Protein AF-A0A077NWD4-F1 (afdb_monomer_lite)

Structur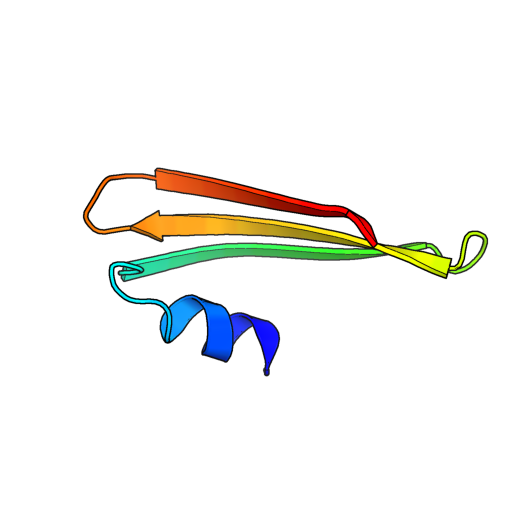e (mmCIF, N/CA/C/O backbone):
data_AF-A0A077NWD4-F1
#
_entry.id   AF-A0A077NWD4-F1
#
loop_
_atom_site.group_PDB
_atom_site.id
_atom_site.type_symbol
_atom_site.label_atom_id
_atom_site.label_alt_id
_atom_site.label_comp_id
_atom_site.label_asym_id
_atom_site.label_entity_id
_atom_site.label_seq_id
_atom_site.pdbx_PDB_ins_code
_atom_site.Cartn_x
_atom_site.Cartn_y
_atom_site.Cartn_z
_atom_site.occupancy
_atom_site.B_iso_or_equiv
_atom_site.auth_seq_id
_atom_site.auth_comp_id
_atom_site.auth_asym_id
_atom_site.auth_atom_id
_atom_site.pdbx_PDB_model_num
ATOM 1 N N . MET A 1 1 ? -6.972 -13.194 -5.816 1.00 59.78 1 MET A N 1
ATOM 2 C CA . MET A 1 1 ? -6.075 -12.071 -6.193 1.00 59.78 1 MET A CA 1
ATOM 3 C C . MET A 1 1 ? -5.042 -11.947 -5.083 1.00 59.78 1 MET A C 1
ATOM 5 O O . MET A 1 1 ? -5.323 -11.288 -4.089 1.00 59.78 1 MET A O 1
ATOM 9 N N . ALA A 1 2 ? -3.872 -12.574 -5.226 1.00 81.19 2 ALA A N 1
ATOM 10 C CA . ALA A 1 2 ? -2.993 -12.835 -4.079 1.00 81.19 2 ALA A CA 1
ATOM 11 C C . ALA A 1 2 ? -2.558 -11.571 -3.312 1.00 81.19 2 ALA A C 1
ATOM 13 O O . ALA A 1 2 ? -2.610 -11.539 -2.090 1.00 81.19 2 ALA A O 1
ATOM 14 N N . ILE A 1 3 ? -2.191 -10.491 -4.010 1.00 83.19 3 ILE A N 1
ATOM 15 C CA . ILE A 1 3 ? -1.712 -9.257 -3.359 1.00 83.19 3 ILE A CA 1
ATOM 16 C C . ILE A 1 3 ? -2.818 -8.599 -2.522 1.00 83.19 3 ILE A C 1
ATOM 18 O O . ILE A 1 3 ? -2.575 -8.155 -1.404 1.00 83.19 3 ILE A O 1
ATOM 22 N N . ARG A 1 4 ? -4.050 -8.570 -3.041 1.00 83.44 4 ARG A N 1
ATOM 23 C CA . ARG A 1 4 ? -5.193 -7.981 -2.337 1.00 83.44 4 ARG A CA 1
ATOM 24 C C . ARG A 1 4 ? -5.534 -8.775 -1.076 1.00 83.44 4 ARG A C 1
ATOM 26 O O . ARG A 1 4 ? -5.767 -8.183 -0.030 1.00 83.44 4 ARG A O 1
ATOM 33 N N . GLU A 1 5 ? -5.535 -10.102 -1.184 1.00 83.44 5 GLU A N 1
ATOM 34 C CA . GLU A 1 5 ? -5.783 -11.023 -0.067 1.00 83.44 5 GLU A CA 1
ATOM 35 C C . GLU A 1 5 ? -4.706 -10.903 1.013 1.00 83.44 5 GLU A C 1
ATOM 37 O O . GLU A 1 5 ? -5.039 -10.812 2.190 1.00 83.44 5 GLU A O 1
ATOM 42 N N . HIS A 1 6 ? -3.431 -10.812 0.625 1.00 85.44 6 HIS A N 1
ATOM 43 C CA . HIS A 1 6 ? -2.341 -10.599 1.575 1.00 85.44 6 HIS A CA 1
ATOM 44 C C . HIS A 1 6 ? -2.465 -9.273 2.323 1.00 85.44 6 HIS A C 1
ATOM 46 O O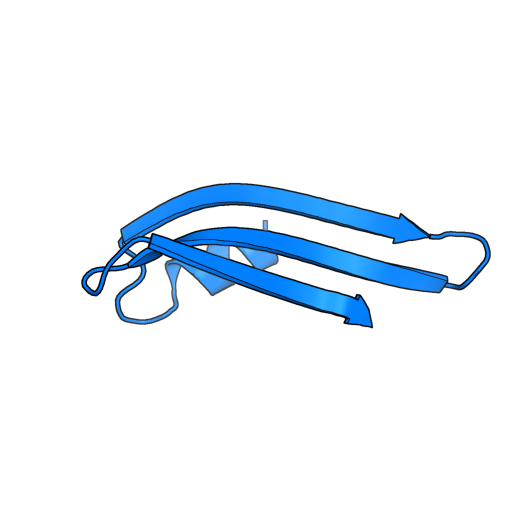 . HIS A 1 6 ? -2.285 -9.250 3.534 1.00 85.44 6 HIS A O 1
ATOM 52 N N . ILE A 1 7 ? -2.822 -8.189 1.629 1.00 83.69 7 ILE A N 1
ATOM 53 C CA . ILE A 1 7 ? -3.002 -6.876 2.256 1.00 83.69 7 ILE A CA 1
ATOM 54 C C . ILE A 1 7 ? -4.187 -6.883 3.235 1.00 83.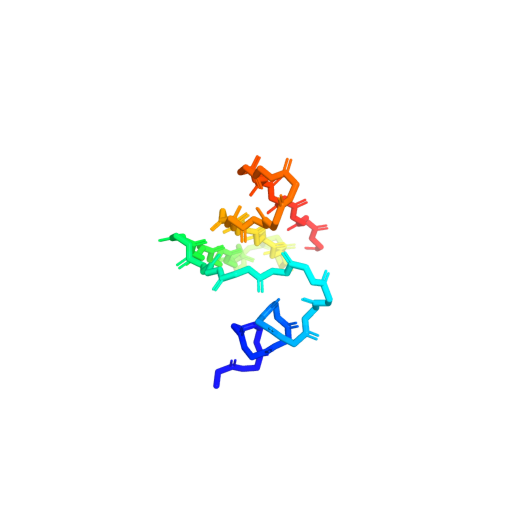69 7 ILE A C 1
ATOM 56 O O . ILE A 1 7 ? -4.063 -6.363 4.340 1.00 83.69 7 ILE A O 1
ATOM 60 N N . LEU A 1 8 ? -5.319 -7.495 2.875 1.00 85.19 8 LEU A N 1
ATOM 61 C CA . LEU A 1 8 ? -6.474 -7.640 3.776 1.00 85.19 8 LEU A CA 1
ATOM 62 C C . LEU A 1 8 ? -6.202 -8.574 4.962 1.00 85.19 8 LEU A C 1
ATOM 64 O O . LEU A 1 8 ? -6.809 -8.410 6.013 1.00 85.19 8 LEU A O 1
ATOM 68 N N . GLY A 1 9 ? -5.301 -9.543 4.799 1.00 83.06 9 GLY A N 1
ATOM 69 C CA . GLY A 1 9 ? -4.873 -10.433 5.877 1.00 83.06 9 GLY A CA 1
ATOM 70 C C . GLY A 1 9 ? -3.904 -9.786 6.870 1.00 83.06 9 GLY A C 1
ATOM 71 O O . GLY A 1 9 ? -3.647 -10.367 7.922 1.00 83.06 9 GLY A O 1
ATOM 72 N N . THR A 1 10 ? -3.354 -8.607 6.558 1.00 86.88 10 THR A N 1
ATOM 73 C CA . THR A 1 10 ? -2.448 -7.893 7.466 1.00 86.88 10 THR A CA 1
ATOM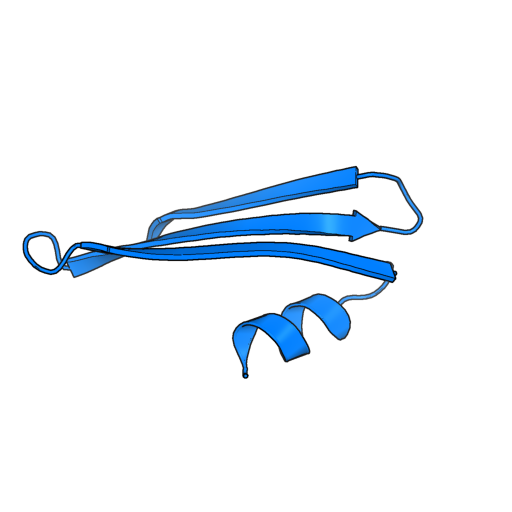 74 C C . THR A 1 10 ? -3.222 -7.305 8.639 1.00 86.88 10 THR A C 1
ATOM 76 O O . THR A 1 10 ? -4.221 -6.604 8.461 1.00 86.88 10 THR A O 1
ATOM 79 N N . GLU A 1 11 ? -2.742 -7.564 9.853 1.00 83.75 11 GLU A N 1
ATOM 80 C CA . GLU A 1 11 ? -3.410 -7.118 11.070 1.00 83.75 11 GLU A CA 1
ATOM 81 C C . GLU A 1 11 ? -3.547 -5.590 11.106 1.00 83.75 11 GLU A C 1
ATOM 83 O O . GLU A 1 11 ? -2.596 -4.840 10.880 1.00 83.75 11 GLU A O 1
ATOM 88 N N . GLY A 1 12 ? -4.765 -5.124 11.372 1.00 83.69 12 GLY A N 1
ATOM 89 C CA . GLY A 1 12 ? -5.081 -3.703 11.416 1.00 83.69 12 GLY A CA 1
ATOM 90 C C . GLY A 1 12 ? -5.488 -3.093 10.076 1.00 83.69 12 GLY A C 1
ATOM 91 O O . GLY A 1 12 ? -5.932 -1.949 10.098 1.00 83.69 12 GLY A O 1
ATOM 92 N N . VAL A 1 13 ? -5.418 -3.805 8.945 1.00 88.50 13 VAL A N 1
ATOM 93 C CA . VAL A 1 13 ? -5.977 -3.331 7.667 1.00 88.50 13 VAL A CA 1
ATOM 94 C C . VAL A 1 13 ? -7.492 -3.512 7.673 1.00 88.50 13 VAL A C 1
ATOM 96 O O . VAL A 1 13 ? -7.998 -4.611 7.872 1.00 88.50 13 VAL A O 1
ATOM 99 N N . THR A 1 14 ? -8.229 -2.424 7.462 1.00 87.62 14 THR A N 1
ATOM 100 C CA . THR A 1 14 ? -9.698 -2.439 7.445 1.00 87.62 14 THR A CA 1
ATOM 101 C C . THR A 1 14 ? -10.241 -2.514 6.028 1.00 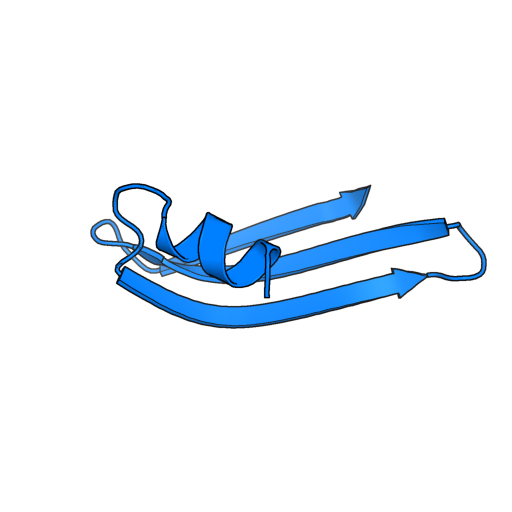87.62 14 THR A C 1
ATOM 103 O O . THR A 1 14 ? -11.214 -3.214 5.771 1.00 87.62 14 THR A O 1
ATOM 106 N N . GLU A 1 15 ? -9.610 -1.807 5.090 1.00 87.94 15 GLU A N 1
ATOM 107 C CA . GLU A 1 15 ? -10.030 -1.792 3.690 1.00 87.94 15 GLU A CA 1
ATOM 108 C C . GLU A 1 15 ? -8.895 -1.357 2.759 1.00 87.94 15 GLU A C 1
ATOM 110 O O . GLU A 1 15 ? -7.945 -0.675 3.152 1.00 87.94 15 GLU A O 1
ATOM 115 N N . ILE A 1 16 ? -9.028 -1.727 1.486 1.00 88.62 16 ILE A N 1
ATOM 116 C CA . ILE A 1 16 ? -8.118 -1.321 0.415 1.00 88.62 16 ILE A CA 1
ATOM 117 C C . ILE A 1 16 ? -8.858 -0.320 -0.461 1.00 88.62 16 ILE A C 1
ATOM 119 O O . ILE A 1 16 ? -9.796 -0.696 -1.165 1.00 88.62 16 ILE A O 1
ATOM 123 N N . ILE A 1 17 ? -8.408 0.933 -0.426 1.00 90.06 17 ILE A N 1
ATOM 124 C CA . ILE A 1 17 ? -8.984 2.036 -1.200 1.00 90.06 17 ILE A CA 1
ATOM 125 C C . ILE A 1 17 ? -8.556 1.919 -2.662 1.00 90.06 17 ILE A C 1
ATOM 127 O O . ILE A 1 17 ? -9.377 2.028 -3.568 1.00 90.06 17 ILE A O 1
ATOM 131 N N . SER A 1 18 ? -7.264 1.697 -2.901 1.00 87.38 18 SER A N 1
ATOM 132 C CA . SER A 1 18 ? -6.724 1.544 -4.249 1.00 87.38 18 SER A CA 1
ATOM 133 C C . SER A 1 18 ? -5.521 0.613 -4.260 1.00 87.38 18 SER A C 1
ATOM 135 O O . SER A 1 18 ? -4.749 0.550 -3.304 1.00 87.38 18 SER A O 1
ATOM 137 N N . LEU A 1 19 ? -5.377 -0.127 -5.354 1.00 87.31 19 LEU A N 1
ATOM 138 C CA . LEU A 1 19 ? -4.229 -0.978 -5.616 1.00 87.31 19 LEU A CA 1
ATOM 139 C C . LEU A 1 19 ? -3.867 -0.824 -7.088 1.00 87.31 19 LEU A C 1
ATOM 141 O O . LEU A 1 19 ? -4.649 -1.206 -7.955 1.00 87.31 19 LEU A O 1
ATOM 145 N N . ASP A 1 20 ? -2.698 -0.249 -7.339 1.00 88.31 20 ASP A N 1
ATOM 146 C CA . ASP A 1 20 ? -2.121 -0.065 -8.663 1.00 88.31 20 ASP A CA 1
ATOM 147 C C . ASP A 1 20 ? -0.844 -0.901 -8.758 1.00 88.31 20 ASP A C 1
ATOM 149 O O . ASP A 1 20 ? 0.024 -0.847 -7.884 1.00 88.31 20 ASP A O 1
ATOM 153 N N . ALA A 1 21 ? -0.747 -1.715 -9.803 1.00 85.38 21 ALA A N 1
ATOM 154 C CA . ALA A 1 21 ? 0.411 -2.553 -10.065 1.00 85.38 21 ALA A CA 1
ATOM 155 C C . ALA A 1 21 ? 0.907 -2.242 -11.473 1.00 85.38 21 ALA A C 1
ATOM 157 O O . ALA A 1 21 ? 0.308 -2.666 -12.462 1.00 85.38 21 ALA A O 1
ATOM 158 N N . LYS A 1 22 ? 2.007 -1.496 -11.562 1.00 87.62 22 LYS A N 1
ATOM 159 C CA . LYS A 1 22 ? 2.665 -1.186 -12.827 1.00 87.62 22 LYS A CA 1
ATOM 160 C C . LYS A 1 22 ? 3.886 -2.060 -12.986 1.00 87.62 22 LYS A C 1
ATOM 162 O O . LYS A 1 22 ? 4.776 -2.079 -12.142 1.00 87.62 22 LYS A O 1
ATOM 167 N N . ARG A 1 23 ? 3.922 -2.784 -14.096 1.00 86.75 23 ARG A N 1
ATOM 168 C CA . ARG A 1 23 ? 5.089 -3.543 -14.519 1.00 86.75 23 ARG A CA 1
ATOM 169 C C . ARG A 1 23 ? 5.695 -2.837 -15.716 1.00 86.75 23 ARG A C 1
ATOM 171 O O . ARG A 1 23 ? 5.014 -2.656 -16.720 1.00 86.75 23 ARG A O 1
ATOM 178 N N . ASP A 1 24 ? 6.955 -2.468 -15.591 1.00 87.06 24 ASP A N 1
ATOM 179 C CA . ASP A 1 24 ? 7.762 -1.958 -16.684 1.00 87.06 24 ASP A CA 1
ATOM 180 C C . ASP A 1 24 ? 8.363 -3.165 -17.440 1.00 87.06 24 ASP A C 1
ATOM 182 O O . ASP A 1 24 ? 9.141 -3.936 -16.859 1.00 87.06 24 ASP A O 1
ATOM 186 N N . PRO A 1 25 ? 7.951 -3.413 -18.698 1.00 80.19 25 PRO A N 1
ATOM 187 C CA . PRO A 1 25 ? 8.437 -4.546 -19.479 1.00 80.19 25 PRO A CA 1
ATOM 188 C C . PRO A 1 25 ? 9.887 -4.368 -19.945 1.00 80.19 25 PRO A C 1
ATOM 190 O O . PRO A 1 25 ? 10.575 -5.373 -20.133 1.00 80.19 25 PRO A O 1
ATOM 193 N N . ASP A 1 26 ? 10.355 -3.129 -20.087 1.00 85.00 26 ASP A N 1
ATOM 194 C CA . ASP A 1 26 ? 11.678 -2.798 -20.612 1.00 85.00 26 ASP A CA 1
ATOM 195 C C . ASP A 1 26 ? 12.744 -2.945 -19.525 1.00 85.00 26 ASP A C 1
ATOM 197 O O . ASP A 1 26 ? 13.787 -3.566 -19.734 1.00 85.00 26 ASP A O 1
ATOM 201 N N . THR A 1 27 ? 12.456 -2.44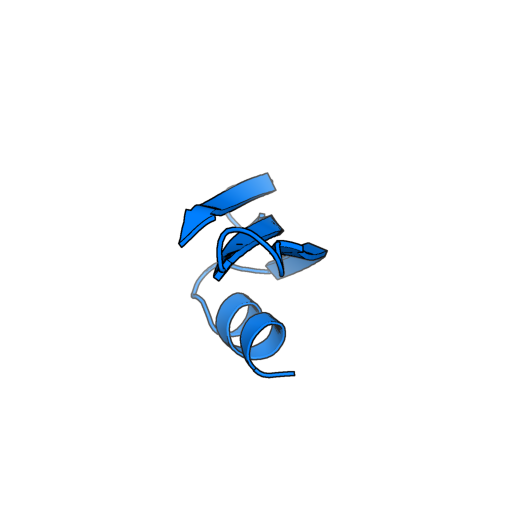3 -18.322 1.00 82.44 27 THR A N 1
ATOM 202 C CA . THR A 1 27 ? 13.395 -2.498 -17.188 1.00 82.44 27 THR A CA 1
ATOM 203 C C . THR A 1 27 ? 13.175 -3.699 -16.268 1.00 82.44 27 THR A C 1
ATOM 205 O O . THR A 1 27 ? 13.953 -3.914 -15.338 1.00 82.44 27 THR A O 1
ATOM 208 N N . ARG A 1 28 ? 12.132 -4.506 -16.522 1.00 83.00 28 ARG A N 1
ATOM 209 C CA . ARG A 1 28 ? 11.650 -5.593 -15.645 1.00 83.00 28 ARG A CA 1
ATOM 210 C C . ARG A 1 28 ? 11.350 -5.143 -14.211 1.00 83.00 28 ARG A C 1
ATOM 212 O O . ARG A 1 28 ? 11.290 -5.990 -13.321 1.00 83.00 28 ARG A O 1
ATOM 219 N N . LYS A 1 29 ? 11.124 -3.847 -13.996 1.00 85.94 29 LYS A N 1
ATOM 220 C CA . LYS A 1 29 ? 10.740 -3.302 -12.697 1.00 85.94 29 LYS A CA 1
ATOM 221 C C . LYS A 1 29 ? 9.250 -3.466 -12.456 1.00 85.94 29 LYS A C 1
ATOM 223 O O . LYS A 1 29 ? 8.436 -3.374 -13.377 1.00 85.94 29 LYS A O 1
ATOM 228 N N . MET A 1 30 ? 8.875 -3.686 -11.206 1.00 86.38 30 MET A N 1
ATOM 229 C CA . MET A 1 30 ? 7.484 -3.681 -10.784 1.00 86.38 30 MET A CA 1
ATOM 230 C C . MET A 1 30 ? 7.289 -2.662 -9.671 1.00 86.38 30 MET A C 1
ATOM 232 O O . MET A 1 30 ? 7.836 -2.799 -8.580 1.00 86.38 30 MET A O 1
ATOM 236 N N . THR A 1 31 ? 6.469 -1.656 -9.949 1.00 88.06 31 THR A N 1
ATOM 237 C CA . THR A 1 31 ? 6.049 -0.651 -8.981 1.00 88.06 31 THR A CA 1
ATOM 238 C C . THR A 1 31 ? 4.638 -0.981 -8.532 1.00 88.06 31 THR A C 1
ATOM 240 O O . THR A 1 31 ? 3.688 -0.974 -9.317 1.00 88.06 31 THR A O 1
ATOM 243 N N . LEU A 1 32 ? 4.495 -1.276 -7.250 1.00 87.69 32 LEU A N 1
ATOM 244 C CA . LEU A 1 32 ? 3.226 -1.557 -6.613 1.00 87.69 32 LEU A CA 1
ATOM 245 C C . LEU A 1 32 ? 2.870 -0.401 -5.686 1.00 87.69 32 LEU A C 1
ATOM 247 O O . LEU A 1 32 ? 3.653 -0.066 -4.803 1.00 87.69 32 LEU A O 1
ATOM 251 N N . THR A 1 33 ? 1.696 0.191 -5.871 1.00 89.69 33 THR A N 1
ATOM 252 C CA . THR A 1 33 ? 1.192 1.278 -5.028 1.00 89.69 33 THR A CA 1
ATOM 253 C C . THR A 1 33 ? -0.154 0.866 -4.455 1.00 89.69 33 THR A C 1
ATOM 255 O O . THR A 1 33 ? -1.124 0.692 -5.189 1.00 89.69 33 THR A O 1
ATOM 258 N N . ALA A 1 34 ? -0.228 0.702 -3.139 1.00 89.31 34 ALA A N 1
ATOM 259 C CA . ALA A 1 34 ? -1.448 0.336 -2.436 1.00 89.31 34 ALA A CA 1
ATOM 260 C C . ALA A 1 34 ? -1.824 1.430 -1.436 1.00 89.31 34 ALA A C 1
ATOM 262 O O . ALA A 1 34 ? -1.033 1.793 -0.569 1.00 89.31 34 ALA A O 1
ATOM 263 N N . THR A 1 35 ? -3.047 1.942 -1.540 1.00 91.56 35 THR A N 1
ATOM 264 C CA . THR A 1 35 ? -3.625 2.851 -0.550 1.00 91.56 35 THR A CA 1
ATOM 265 C C . THR A 1 35 ? -4.620 2.071 0.288 1.00 91.56 35 THR A C 1
ATOM 267 O O . THR A 1 35 ? -5.620 1.564 -0.226 1.00 91.56 35 THR A O 1
ATOM 270 N N . ILE A 1 36 ? -4.347 1.982 1.582 1.00 91.25 36 ILE A N 1
ATOM 271 C CA . ILE A 1 36 ? -5.106 1.176 2.530 1.00 91.25 36 ILE A CA 1
ATOM 272 C C . ILE A 1 36 ? -5.549 2.027 3.706 1.00 91.25 36 ILE A C 1
ATOM 274 O O . ILE A 1 36 ? -4.822 2.907 4.167 1.00 91.25 36 ILE A O 1
ATOM 278 N N . ASN A 1 37 ? -6.745 1.751 4.206 1.00 91.50 37 ASN A N 1
ATOM 279 C CA . ASN A 1 37 ? -7.127 2.225 5.522 1.00 91.50 37 ASN A CA 1
ATOM 280 C C . ASN A 1 37 ? -6.792 1.142 6.530 1.00 91.50 37 ASN A C 1
ATOM 282 O O . ASN A 1 37 ? -7.074 -0.043 6.338 1.00 91.50 37 ASN A O 1
ATOM 286 N N . THR A 1 38 ? -6.163 1.586 7.604 1.00 88.38 38 THR A N 1
ATOM 287 C CA . THR A 1 38 ? -5.901 0.771 8.774 1.00 88.38 38 THR A CA 1
ATOM 288 C C . THR A 1 38 ? -6.671 1.339 9.954 1.00 88.38 38 THR A C 1
ATOM 290 O O . THR A 1 38 ? -7.079 2.503 9.948 1.00 88.38 38 THR A O 1
ATOM 293 N N . ARG A 1 39 ? -6.801 0.553 11.021 1.00 87.69 39 ARG A N 1
ATOM 294 C CA . ARG A 1 39 ? -7.329 1.016 12.311 1.00 87.69 39 ARG A CA 1
ATOM 295 C C . ARG A 1 39 ? -6.567 2.232 12.863 1.00 87.69 39 ARG A C 1
ATOM 297 O O . ARG A 1 39 ? -7.111 2.977 13.670 1.00 87.69 39 ARG A O 1
ATOM 304 N N . TYR A 1 40 ? -5.328 2.432 12.422 1.00 85.31 40 TYR A N 1
ATOM 305 C CA . TYR A 1 40 ? -4.450 3.523 12.839 1.00 85.31 40 TYR A CA 1
ATOM 306 C C . TYR A 1 40 ? -4.511 4.741 11.905 1.00 85.31 40 TYR A C 1
ATOM 308 O O . TYR A 1 40 ? -3.854 5.746 12.165 1.00 85.31 40 TYR A O 1
ATOM 316 N N . GLY A 1 41 ? -5.297 4.670 10.829 1.00 87.31 41 GLY A N 1
ATOM 317 C CA . GLY A 1 41 ? -5.435 5.721 9.828 1.00 87.31 41 GLY A CA 1
ATOM 318 C C . GLY A 1 41 ? -5.117 5.244 8.413 1.00 87.31 41 GLY A C 1
ATOM 319 O O . GLY A 1 41 ? -4.810 4.075 8.159 1.00 87.31 41 GLY A O 1
ATOM 320 N N . LYS A 1 42 ? -5.210 6.179 7.469 1.00 90.31 42 LYS A N 1
ATOM 321 C CA . LYS A 1 42 ? -4.915 5.939 6.057 1.00 90.31 42 LYS A CA 1
ATOM 322 C C . LYS A 1 42 ? -3.408 5.854 5.834 1.00 90.31 42 LYS A C 1
ATOM 324 O O . LYS A 1 42 ? -2.668 6.735 6.261 1.00 90.31 42 LYS A O 1
ATOM 329 N N . THR A 1 43 ? -2.965 4.821 5.130 1.00 88.62 43 THR A N 1
ATOM 330 C CA . THR A 1 43 ? -1.564 4.609 4.766 1.00 88.62 43 THR A CA 1
ATOM 331 C C . THR A 1 43 ? -1.446 4.290 3.283 1.00 88.62 43 THR A C 1
ATOM 333 O O . THR A 1 43 ? -2.264 3.568 2.713 1.00 88.62 43 THR A O 1
ATOM 336 N N . THR A 1 44 ? -0.403 4.827 2.661 1.00 89.25 44 THR A N 1
ATOM 337 C CA . THR A 1 44 ? -0.039 4.520 1.279 1.00 89.25 44 THR A CA 1
ATOM 338 C C . THR A 1 44 ? 1.296 3.798 1.294 1.00 89.25 44 THR A C 1
ATOM 340 O O . THR A 1 44 ? 2.278 4.325 1.811 1.00 89.25 44 THR A O 1
ATOM 343 N N . VAL A 1 45 ? 1.327 2.591 0.741 1.00 85.38 45 VAL A N 1
ATOM 344 C CA . VAL A 1 45 ? 2.528 1.764 0.640 1.00 85.38 45 VAL A CA 1
ATOM 345 C C . VAL A 1 45 ? 2.931 1.678 -0.821 1.00 85.38 45 VAL A C 1
ATOM 347 O O . VAL A 1 45 ? 2.142 1.245 -1.662 1.00 85.38 45 VAL A O 1
ATOM 350 N N . THR A 1 46 ? 4.174 2.056 -1.105 1.00 86.12 46 THR A N 1
ATOM 351 C CA . THR A 1 46 ? 4.781 1.905 -2.426 1.00 86.12 46 THR A CA 1
ATOM 352 C C . THR A 1 46 ? 5.951 0.937 -2.326 1.00 86.12 46 THR A C 1
ATOM 354 O O . THR A 1 46 ? 6.823 1.095 -1.475 1.00 86.12 46 THR A O 1
ATOM 357 N N . SER A 1 47 ? 5.971 -0.080 -3.180 1.00 82.88 47 SER A N 1
ATOM 358 C CA . SER A 1 47 ? 7.094 -1.004 -3.331 1.00 82.88 47 SER A CA 1
ATOM 359 C C . SER A 1 47 ? 7.569 -1.002 -4.771 1.00 82.88 47 SER A C 1
ATOM 361 O O . SER A 1 47 ? 6.787 -1.264 -5.678 1.00 82.88 47 SER A O 1
ATOM 363 N N . GLU A 1 48 ? 8.852 -0.728 -4.967 1.00 83.38 48 GLU A N 1
ATOM 364 C CA . GLU A 1 48 ? 9.543 -0.928 -6.238 1.00 83.38 48 GLU A CA 1
ATOM 365 C C . GLU A 1 48 ? 10.428 -2.169 -6.107 1.00 83.38 48 GLU A C 1
ATOM 367 O O . GLU A 1 48 ? 11.137 -2.324 -5.109 1.00 83.38 48 GLU A O 1
ATOM 372 N N . ARG A 1 49 ? 10.351 -3.068 -7.087 1.00 71.38 49 ARG A N 1
ATOM 373 C CA . ARG A 1 49 ? 11.194 -4.260 -7.175 1.00 71.38 49 ARG A CA 1
ATOM 374 C C . ARG A 1 49 ? 11.766 -4.426 -8.571 1.00 71.38 49 ARG A C 1
ATOM 376 O O . ARG A 1 49 ? 11.061 -4.045 -9.531 1.00 71.38 49 ARG A O 1
#

Organism: NCBI:txid1398200

Radius of gyration: 11.81 Å; chains: 1; bounding box: 23×19×34 Å

Foldseek 3Di:
DVVLVVQCPDAFFDFWPDWDWDADPVVRKIWIWTWTQGNVGIDIDIDID

Sequence (49 aa):
MAIREHILGTEGVTEIISLDAKRDPDTRKMTLTATINTRYGKTTVTSER

pLDDT: mean 85.58, std 5.06, range [59.78, 91.56]

Secondary structure (DSSP, 8-state):
-HHHHHHHTSTTEEEEEEEEEEE-TTT--EEEEEEEEETTEEEEEEEE-